Protein AF-A0A061D3Q1-F1 (afdb_monomer)

Structure (mmCIF, N/CA/C/O backbone):
data_AF-A0A061D3Q1-F1
#
_entry.id   AF-A0A061D3Q1-F1
#
loop_
_atom_site.group_PDB
_atom_site.id
_atom_site.type_symbol
_atom_site.label_atom_id
_atom_site.label_alt_id
_atom_site.label_comp_id
_atom_site.label_asym_id
_atom_site.label_entity_id
_atom_site.label_seq_id
_atom_site.pdbx_PDB_ins_code
_atom_site.Cartn_x
_atom_site.Cartn_y
_atom_site.Cartn_z
_atom_site.occupancy
_atom_site.B_iso_or_equiv
_atom_site.auth_seq_i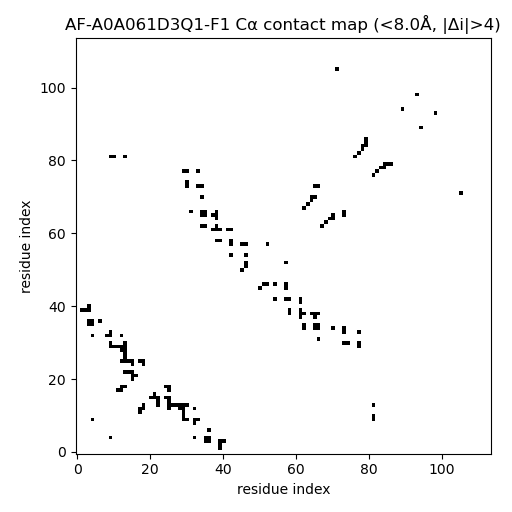d
_atom_site.auth_comp_id
_atom_site.auth_asym_id
_atom_site.auth_atom_id
_atom_site.pdbx_PDB_model_num
ATOM 1 N N . MET A 1 1 ? -4.019 8.307 -11.891 1.00 39.53 1 MET A N 1
ATOM 2 C CA . MET A 1 1 ? -3.068 9.288 -11.323 1.00 39.53 1 MET A CA 1
ATOM 3 C C . MET A 1 1 ? -2.369 8.635 -10.138 1.00 39.53 1 MET A C 1
ATOM 5 O O . MET A 1 1 ? -3.062 8.085 -9.292 1.00 39.53 1 MET A O 1
ATOM 9 N N . LEU A 1 2 ? -1.032 8.640 -10.104 1.00 57.06 2 LEU A N 1
ATOM 10 C CA . LEU A 1 2 ? -0.221 8.123 -8.993 1.00 57.06 2 LEU A CA 1
ATOM 11 C C . LEU A 1 2 ? -0.038 9.210 -7.931 1.00 57.06 2 LEU A C 1
ATOM 13 O O . LEU A 1 2 ? 1.032 9.796 -7.803 1.00 57.06 2 LEU A O 1
ATOM 17 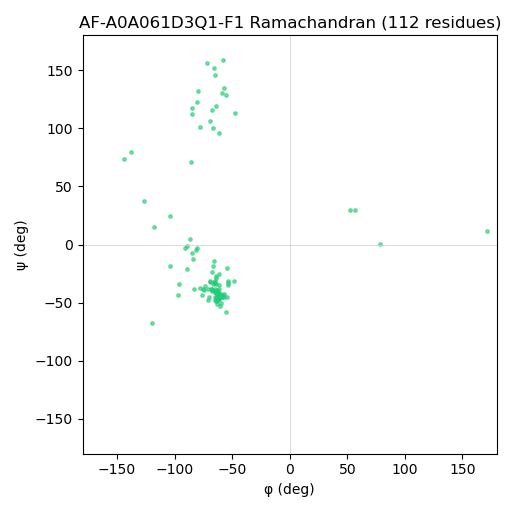N N . GLY A 1 3 ? -1.110 9.535 -7.213 1.00 59.69 3 GLY A N 1
ATOM 18 C CA . GLY A 1 3 ? -0.985 10.344 -6.006 1.00 59.69 3 GLY A CA 1
ATOM 19 C C . GLY A 1 3 ? -0.495 9.443 -4.883 1.00 59.69 3 GLY A C 1
ATOM 20 O O . GLY A 1 3 ? -1.290 8.674 -4.353 1.00 59.69 3 GLY A O 1
ATOM 21 N N . ALA A 1 4 ? 0.797 9.496 -4.546 1.00 73.19 4 ALA A N 1
ATOM 22 C CA . ALA A 1 4 ? 1.215 9.034 -3.226 1.00 73.19 4 ALA A CA 1
ATOM 23 C C . ALA A 1 4 ? 0.456 9.887 -2.207 1.00 73.19 4 ALA A C 1
ATOM 25 O O . ALA A 1 4 ? 0.412 11.115 -2.354 1.00 73.19 4 ALA A O 1
ATOM 26 N N . ASN A 1 5 ? -0.176 9.264 -1.216 1.00 82.06 5 ASN A N 1
ATOM 27 C CA . ASN A 1 5 ? -0.795 10.062 -0.175 1.00 82.06 5 ASN A CA 1
ATOM 28 C C . ASN A 1 5 ? 0.316 10.781 0.602 1.00 82.06 5 ASN A C 1
ATOM 30 O O . ASN A 1 5 ? 1.452 10.304 0.686 1.00 82.06 5 ASN A O 1
ATOM 34 N N . HIS A 1 6 ? 0.008 11.944 1.179 1.00 87.94 6 HIS A N 1
ATOM 35 C CA . HIS A 1 6 ? 0.923 12.527 2.155 1.00 87.94 6 HIS A CA 1
ATOM 36 C C . HIS A 1 6 ? 1.122 11.499 3.282 1.00 87.94 6 HIS A C 1
ATOM 38 O O . HIS A 1 6 ? 0.113 10.963 3.741 1.00 87.94 6 HIS A O 1
ATOM 44 N N . PRO A 1 7 ? 2.348 11.219 3.767 1.00 82.12 7 PRO A N 1
ATOM 45 C CA . PRO A 1 7 ? 2.568 10.128 4.718 1.00 82.12 7 PRO A CA 1
ATOM 46 C C . PRO A 1 7 ? 1.680 10.205 5.964 1.00 82.12 7 PRO A C 1
ATOM 48 O O . PRO A 1 7 ? 1.266 9.178 6.486 1.00 82.12 7 PRO A O 1
ATOM 51 N N . SER A 1 8 ? 1.314 11.412 6.418 1.00 89.88 8 SER A N 1
ATOM 52 C CA . SER A 1 8 ? 0.406 11.576 7.564 1.00 89.88 8 SER A CA 1
ATOM 53 C C . SER A 1 8 ? -1.032 11.094 7.308 1.00 89.88 8 SER A C 1
ATOM 55 O O . SER A 1 8 ? -1.781 10.856 8.257 1.00 89.88 8 SER A O 1
ATOM 57 N N . TYR A 1 9 ? -1.435 10.942 6.044 1.00 94.88 9 TYR A N 1
ATOM 58 C CA . TYR A 1 9 ? -2.799 10.594 5.659 1.00 94.88 9 TYR A CA 1
ATOM 59 C C . TYR A 1 9 ? -3.204 9.202 6.146 1.00 94.88 9 TYR A C 1
ATOM 61 O O . TYR A 1 9 ? -4.377 8.986 6.436 1.00 94.88 9 TYR A O 1
ATOM 69 N N . ILE A 1 10 ? -2.251 8.282 6.330 1.00 93.94 10 ILE A N 1
ATOM 70 C CA . ILE A 1 10 ? -2.551 6.970 6.906 1.00 93.94 10 ILE A CA 1
ATOM 71 C C . ILE A 1 10 ? -3.096 7.078 8.335 1.00 93.94 10 ILE A C 1
ATOM 73 O O . ILE A 1 10 ? -4.070 6.404 8.656 1.00 93.94 10 ILE A O 1
ATOM 77 N N . TRP A 1 11 ? -2.538 7.959 9.174 1.00 94.12 11 TRP A N 1
ATOM 78 C CA . TRP A 1 11 ? -3.037 8.188 10.534 1.00 94.12 11 TRP A CA 1
ATOM 79 C C . TRP A 1 11 ? -4.373 8.921 10.521 1.00 94.12 11 TRP A C 1
ATOM 81 O O . TRP A 1 11 ? -5.257 8.565 11.291 1.00 94.12 11 TRP A O 1
ATOM 91 N N . TYR A 1 12 ? -4.544 9.886 9.613 1.00 95.62 12 TYR A N 1
ATOM 92 C CA . TYR A 1 12 ? -5.822 10.573 9.432 1.00 95.62 12 TYR A CA 1
ATOM 93 C C . TYR A 1 12 ? -6.937 9.588 9.046 1.00 95.62 12 TYR A C 1
ATOM 95 O O . TYR A 1 12 ? -7.980 9.543 9.695 1.00 95.62 12 TYR A O 1
ATOM 103 N N . ALA A 1 13 ? -6.706 8.750 8.034 1.00 95.75 13 ALA A N 1
ATOM 104 C CA . ALA A 1 13 ? -7.661 7.734 7.604 1.00 95.75 13 ALA A CA 1
ATOM 105 C C . ALA A 1 13 ? -7.900 6.666 8.685 1.00 95.75 13 ALA A C 1
ATOM 107 O O . ALA A 1 13 ? -9.004 6.134 8.785 1.00 95.75 13 ALA A O 1
ATOM 108 N N . ALA A 1 14 ? -6.886 6.375 9.506 1.00 95.81 14 ALA A N 1
ATOM 109 C CA . ALA A 1 14 ? -6.943 5.404 10.595 1.00 95.81 14 ALA A CA 1
ATOM 110 C C . ALA A 1 14 ? -7.466 5.956 11.930 1.00 95.81 14 ALA A C 1
ATOM 112 O O . ALA A 1 14 ? -7.485 5.224 12.926 1.00 95.81 14 ALA A O 1
ATOM 113 N N . ASP A 1 15 ? -7.906 7.207 11.990 1.00 95.94 15 ASP A N 1
ATOM 114 C CA . ASP A 1 15 ? -8.490 7.774 13.201 1.00 95.94 15 ASP A CA 1
ATOM 115 C C . ASP A 1 15 ? -9.969 7.349 13.334 1.00 95.94 15 ASP A C 1
ATOM 117 O O . ASP A 1 15 ? -10.767 7.635 12.432 1.00 95.94 15 ASP A O 1
ATOM 121 N N . PRO A 1 16 ? -10.386 6.685 14.431 1.00 94.44 16 PRO A N 1
ATOM 122 C CA . PRO A 1 16 ? -11.797 6.396 14.688 1.00 94.44 16 PRO A CA 1
ATOM 123 C C . PRO A 1 16 ? -12.695 7.638 14.634 1.00 94.44 16 PRO A C 1
ATOM 125 O O . PRO A 1 16 ? -13.828 7.534 14.165 1.00 94.44 16 PRO A O 1
ATOM 128 N N . ALA A 1 17 ? -12.209 8.821 15.028 1.00 97.12 17 ALA A N 1
ATOM 129 C CA . ALA A 1 17 ? -12.974 10.068 14.955 1.00 97.12 17 ALA A CA 1
ATOM 130 C C . ALA A 1 17 ? -13.369 10.425 13.510 1.00 97.12 17 ALA A C 1
ATOM 132 O O . ALA A 1 17 ? -14.489 10.872 13.264 1.00 97.12 17 ALA A O 1
ATOM 133 N N . ASN A 1 18 ? -12.506 10.114 12.538 1.00 96.31 18 ASN A N 1
ATOM 134 C CA . ASN A 1 18 ? -12.783 10.288 11.108 1.00 96.31 18 ASN A CA 1
ATOM 135 C C . ASN A 1 18 ? -13.644 9.155 10.518 1.00 96.31 18 ASN A C 1
ATOM 137 O O . ASN A 1 18 ? -14.034 9.204 9.354 1.00 96.31 18 ASN A O 1
ATOM 141 N N . ASN A 1 19 ? -13.973 8.141 11.323 1.00 93.75 19 ASN A N 1
ATOM 142 C CA . ASN A 1 19 ? -14.701 6.937 10.925 1.00 93.75 19 ASN A CA 1
ATOM 143 C C . ASN A 1 19 ? -15.929 6.678 11.817 1.00 93.75 19 ASN A C 1
ATOM 145 O O . ASN A 1 19 ? -16.253 5.534 12.136 1.00 93.75 19 ASN A O 1
ATOM 149 N N . LYS A 1 20 ? -16.635 7.744 12.226 1.00 95.25 20 LYS A N 1
ATOM 150 C CA . LYS A 1 20 ? -17.858 7.673 13.058 1.00 95.25 20 LYS A CA 1
ATOM 151 C C . LYS A 1 20 ? -17.652 6.940 14.396 1.00 95.25 20 LYS A C 1
ATOM 153 O O . LYS A 1 20 ? -18.566 6.294 14.897 1.00 95.25 20 LYS A O 1
ATOM 158 N N . GLY A 1 21 ? -16.441 6.994 14.947 1.00 92.62 21 GLY A N 1
ATOM 159 C CA . GLY A 1 21 ? -16.043 6.286 16.165 1.00 92.62 21 GLY A CA 1
ATOM 160 C C . GLY A 1 21 ? -15.743 4.794 15.978 1.00 92.62 21 GLY A C 1
ATOM 161 O O . GLY A 1 21 ? -15.398 4.128 16.948 1.00 92.62 21 GLY A O 1
ATOM 162 N N . SER A 1 22 ? -15.851 4.243 14.764 1.00 94.12 22 SER A N 1
ATOM 163 C CA . SER A 1 22 ? -15.608 2.819 14.516 1.00 94.12 22 SER A CA 1
ATOM 164 C C . SER A 1 22 ? -14.124 2.537 14.289 1.00 94.12 22 SER A C 1
ATOM 166 O O . SER A 1 22 ? -13.554 2.901 13.257 1.00 94.12 22 SER A O 1
ATOM 168 N N . GLU A 1 23 ? -13.501 1.817 15.223 1.00 92.38 23 GLU A N 1
ATOM 169 C CA . GLU A 1 23 ? -12.113 1.373 15.072 1.00 92.38 23 GLU A CA 1
ATOM 170 C C . GLU A 1 23 ? -11.948 0.389 13.906 1.00 92.38 23 GLU A C 1
ATOM 172 O O . GLU A 1 23 ? -10.979 0.481 13.155 1.00 92.38 23 GLU A O 1
ATOM 177 N N . ALA A 1 24 ? -12.914 -0.509 13.694 1.00 92.69 24 ALA A N 1
ATOM 178 C CA . ALA A 1 24 ? -12.888 -1.452 12.578 1.00 92.69 24 ALA A CA 1
ATOM 179 C C . ALA A 1 24 ? -12.899 -0.732 11.218 1.00 92.69 24 ALA A C 1
ATOM 181 O O . ALA A 1 24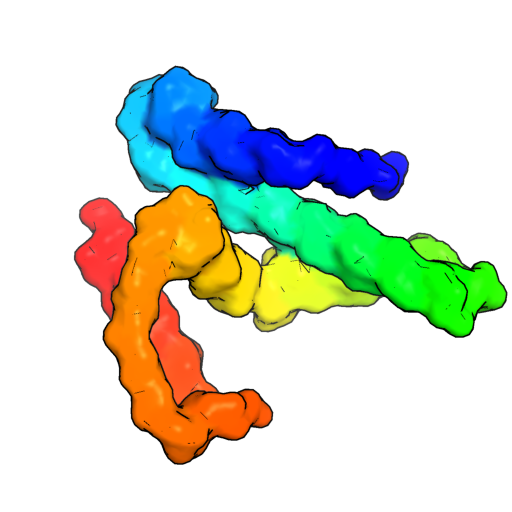 ? -12.089 -1.050 10.343 1.00 92.69 24 ALA A O 1
ATOM 182 N N . ALA A 1 25 ? -13.757 0.282 11.053 1.00 88.69 25 ALA A N 1
ATOM 183 C CA . A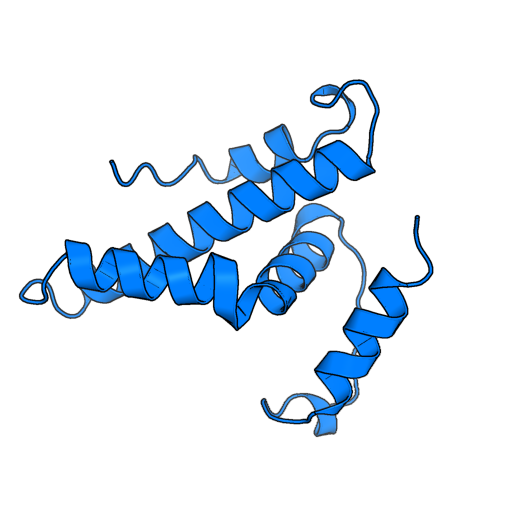LA A 1 25 ? -13.784 1.094 9.837 1.00 88.69 25 ALA A CA 1
ATOM 184 C C . ALA A 1 25 ? -12.483 1.893 9.661 1.00 88.69 25 ALA A C 1
ATOM 186 O O . ALA A 1 25 ? -11.924 1.922 8.565 1.00 88.69 25 ALA A O 1
ATOM 187 N N . ALA A 1 26 ? -11.949 2.452 10.750 1.00 92.50 26 ALA A N 1
ATOM 188 C CA . ALA A 1 26 ? -10.678 3.167 10.737 1.00 92.50 26 ALA A CA 1
ATOM 189 C C . ALA A 1 26 ? -9.495 2.256 10.367 1.00 92.50 26 ALA A C 1
ATOM 191 O O . ALA A 1 26 ? -8.640 2.629 9.567 1.00 92.50 26 ALA A O 1
ATOM 192 N N . 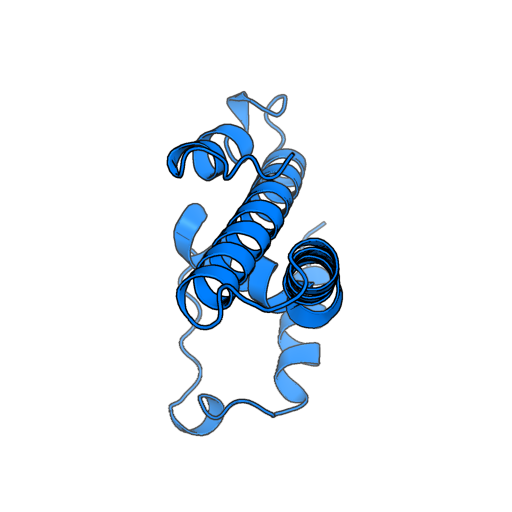ASN A 1 27 ? -9.461 1.027 10.885 1.00 93.19 27 ASN A N 1
ATOM 193 C CA . ASN A 1 27 ? -8.467 0.023 10.509 1.00 93.19 27 ASN A CA 1
ATOM 194 C C . ASN A 1 27 ? -8.566 -0.316 9.018 1.00 93.19 27 ASN A C 1
ATOM 196 O O . ASN A 1 27 ? -7.554 -0.313 8.322 1.00 93.19 27 ASN A O 1
ATOM 200 N N . ALA A 1 28 ? -9.775 -0.552 8.502 1.00 94.94 28 ALA A N 1
ATOM 201 C CA . ALA A 1 28 ? -9.976 -0.842 7.085 1.00 94.94 28 ALA A CA 1
ATOM 202 C C . ALA A 1 28 ? -9.517 0.319 6.181 1.00 94.94 28 ALA A C 1
ATOM 204 O O . ALA A 1 28 ? -8.845 0.088 5.172 1.00 94.94 28 ALA A O 1
ATOM 205 N N . ALA A 1 29 ? -9.830 1.562 6.558 1.00 95.81 29 ALA A N 1
ATOM 206 C CA . ALA A 1 29 ? -9.401 2.759 5.840 1.00 95.81 29 ALA A CA 1
ATOM 207 C C . ALA A 1 29 ? -7.873 2.932 5.874 1.00 95.81 29 ALA A C 1
ATOM 209 O O . ALA A 1 29 ? -7.248 3.110 4.827 1.00 95.81 29 ALA A O 1
ATOM 210 N N . GLY A 1 30 ? -7.257 2.798 7.049 1.00 94.94 30 GLY A N 1
ATOM 211 C CA . GLY A 1 30 ? -5.810 2.893 7.222 1.00 94.94 30 GLY A CA 1
ATOM 212 C C . GLY A 1 30 ? -5.029 1.811 6.467 1.00 94.94 30 GLY A C 1
ATOM 213 O O . GLY A 1 30 ? -4.051 2.121 5.791 1.00 94.94 30 GLY A O 1
ATOM 214 N N . ILE A 1 31 ? -5.488 0.554 6.500 1.00 94.81 31 ILE A N 1
ATOM 215 C CA . ILE A 1 31 ? -4.884 -0.556 5.738 1.00 94.81 31 ILE A CA 1
ATOM 216 C C . ILE A 1 31 ? -4.974 -0.291 4.230 1.00 94.81 31 ILE A C 1
ATOM 218 O O . ILE A 1 31 ? -4.016 -0.542 3.497 1.00 94.81 31 ILE A O 1
ATOM 222 N N . LYS A 1 32 ? -6.106 0.244 3.753 1.00 95.00 32 LYS A N 1
ATOM 223 C CA . LYS A 1 32 ? -6.273 0.611 2.342 1.00 95.00 32 LYS A CA 1
ATOM 224 C C . LYS A 1 32 ? -5.276 1.694 1.926 1.00 95.00 32 LYS A C 1
ATOM 226 O O . LYS A 1 32 ? -4.623 1.532 0.896 1.00 95.00 32 LYS A O 1
ATOM 231 N N . VAL A 1 33 ? -5.136 2.756 2.722 1.00 95.25 33 VAL A N 1
ATOM 232 C CA . VAL A 1 33 ? -4.159 3.830 2.468 1.00 95.25 33 VAL A CA 1
ATOM 233 C C . VAL A 1 33 ? -2.733 3.281 2.485 1.00 95.25 33 VAL A C 1
ATOM 235 O O . VAL A 1 33 ? -1.976 3.544 1.557 1.00 95.25 33 VAL A O 1
ATOM 238 N N . MET A 1 34 ? -2.392 2.416 3.445 1.00 94.81 34 MET A N 1
ATOM 239 C CA . MET A 1 34 ? -1.081 1.764 3.467 1.00 94.81 34 MET A CA 1
ATOM 240 C C . MET A 1 34 ? -0.791 0.986 2.181 1.00 94.81 34 MET A C 1
ATOM 242 O O . MET A 1 34 ? 0.300 1.089 1.627 1.00 94.81 34 MET A O 1
ATOM 246 N N . GLY A 1 35 ? -1.760 0.210 1.690 1.00 94.62 35 GLY A N 1
ATOM 247 C CA . GLY A 1 35 ? -1.610 -0.541 0.444 1.00 94.62 35 GLY A CA 1
ATOM 248 C C . GLY A 1 35 ? -1.370 0.370 -0.762 1.00 94.62 35 GLY A C 1
ATOM 249 O O . GLY A 1 35 ? -0.548 0.049 -1.624 1.00 94.62 35 GLY A O 1
ATOM 250 N N . GLN A 1 36 ? -2.042 1.522 -0.812 1.00 95.31 36 GLN A N 1
ATOM 251 C CA . GLN A 1 36 ? -1.821 2.540 -1.842 1.00 95.31 36 GLN A CA 1
ATOM 252 C C . GLN A 1 36 ? -0.408 3.129 -1.753 1.00 95.31 36 GLN A C 1
ATOM 254 O O . GLN A 1 36 ? 0.285 3.187 -2.769 1.00 95.31 36 GLN A O 1
ATOM 259 N N . ASP A 1 37 ? 0.049 3.477 -0.550 1.00 95.06 37 ASP A N 1
ATOM 260 C CA . ASP A 1 37 ? 1.364 4.084 -0.329 1.00 95.06 37 ASP A CA 1
ATOM 261 C C . ASP A 1 37 ? 2.504 3.100 -0.624 1.00 95.06 37 ASP A C 1
ATOM 263 O O . ASP A 1 37 ? 3.479 3.459 -1.283 1.00 95.06 37 ASP A O 1
ATOM 267 N N . LEU A 1 38 ? 2.356 1.828 -0.240 1.00 95.19 38 LEU A N 1
ATOM 268 C CA . LEU A 1 38 ? 3.296 0.761 -0.600 1.00 95.19 38 LEU A CA 1
ATOM 269 C C . LEU A 1 38 ? 3.344 0.530 -2.116 1.00 95.19 38 LEU A C 1
ATOM 271 O O . LEU A 1 38 ? 4.424 0.340 -2.682 1.00 95.19 38 LEU A O 1
ATOM 275 N N . SER A 1 39 ? 2.190 0.592 -2.790 1.00 95.88 39 SER A N 1
ATOM 276 C CA . SER A 1 39 ? 2.119 0.493 -4.254 1.00 95.88 39 SER A CA 1
ATOM 277 C C . SER A 1 39 ? 2.861 1.653 -4.920 1.00 95.88 39 SER A C 1
ATOM 279 O O . SER A 1 39 ? 3.667 1.428 -5.823 1.00 95.88 39 SER A O 1
ATOM 281 N N . ALA A 1 40 ? 2.637 2.883 -4.449 1.00 95.56 40 ALA A N 1
ATOM 282 C CA . ALA A 1 40 ? 3.291 4.078 -4.968 1.00 95.56 40 ALA A CA 1
ATOM 283 C C . ALA A 1 40 ? 4.806 4.059 -4.712 1.00 95.56 40 ALA A C 1
ATOM 285 O O . ALA A 1 40 ? 5.578 4.305 -5.635 1.00 95.56 40 ALA A O 1
ATOM 286 N N . ALA A 1 41 ? 5.244 3.692 -3.505 1.00 94.50 41 ALA A N 1
ATOM 287 C CA . ALA A 1 41 ? 6.661 3.580 -3.162 1.00 94.50 41 ALA A CA 1
ATOM 288 C C . ALA A 1 41 ? 7.372 2.503 -4.000 1.00 94.50 41 ALA A C 1
ATOM 290 O O . ALA A 1 41 ? 8.467 2.727 -4.513 1.00 94.50 41 ALA A O 1
ATOM 291 N N . CYS A 1 42 ? 6.729 1.347 -4.198 1.00 96.19 42 CYS A N 1
ATOM 292 C CA . CYS A 1 42 ? 7.212 0.298 -5.097 1.00 96.19 42 CYS A CA 1
ATOM 293 C C . CYS A 1 42 ? 7.369 0.810 -6.530 1.00 96.19 42 CYS A C 1
ATOM 295 O O . CYS A 1 42 ? 8.394 0.562 -7.168 1.00 96.19 42 CYS A O 1
ATOM 297 N N . TRP A 1 43 ? 6.373 1.540 -7.030 1.00 96.19 43 TRP A N 1
ATOM 298 C CA . TRP A 1 43 ? 6.413 2.103 -8.371 1.00 96.19 43 TRP A CA 1
ATOM 299 C C . TRP A 1 43 ? 7.545 3.124 -8.514 1.00 96.19 43 TRP A C 1
ATOM 301 O O . TRP A 1 43 ? 8.366 3.002 -9.419 1.00 96.19 43 TRP A O 1
ATOM 311 N N . GLN A 1 44 ? 7.647 4.068 -7.572 1.00 94.88 44 GLN A N 1
ATOM 312 C CA . GLN A 1 44 ? 8.698 5.089 -7.539 1.00 94.88 44 GLN A CA 1
ATOM 313 C C . GLN A 1 44 ? 10.093 4.454 -7.510 1.00 94.88 44 GLN A C 1
ATOM 315 O O . GLN A 1 44 ? 10.978 4.879 -8.249 1.00 94.88 44 GLN A O 1
ATOM 320 N N . ALA A 1 45 ? 10.284 3.396 -6.716 1.00 96.38 45 ALA A N 1
ATOM 321 C CA . ALA A 1 45 ? 11.551 2.677 -6.648 1.00 96.38 45 ALA A CA 1
ATOM 322 C C . ALA A 1 45 ? 11.915 1.987 -7.974 1.00 96.38 45 ALA A C 1
ATOM 324 O O . ALA A 1 45 ? 13.079 2.012 -8.372 1.00 96.38 45 ALA A O 1
ATOM 325 N N . ASN A 1 46 ? 10.949 1.379 -8.669 1.00 96.38 46 ASN A N 1
ATOM 326 C CA . ASN A 1 46 ? 11.205 0.724 -9.955 1.00 96.38 46 ASN A CA 1
ATOM 327 C C . ASN A 1 46 ? 11.483 1.741 -11.063 1.00 96.38 46 ASN A C 1
ATOM 329 O O . ASN A 1 46 ? 12.500 1.623 -11.744 1.00 96.38 46 ASN A O 1
ATOM 333 N N . MET A 1 47 ? 10.656 2.780 -11.183 1.00 95.31 47 MET A N 1
ATOM 334 C CA . MET A 1 47 ? 10.859 3.831 -12.183 1.00 95.31 47 MET A CA 1
ATOM 335 C C . MET A 1 47 ? 12.148 4.621 -11.947 1.00 95.31 47 MET A C 1
ATOM 337 O O . MET A 1 47 ? 12.812 5.009 -12.902 1.00 95.31 47 MET A O 1
ATOM 341 N N . GLY A 1 48 ? 12.545 4.820 -10.686 1.00 95.19 48 GLY A N 1
ATOM 342 C CA . GLY A 1 48 ? 13.819 5.455 -10.349 1.00 95.19 48 GLY A CA 1
ATOM 343 C C . GLY A 1 48 ? 15.037 4.592 -10.689 1.00 95.19 48 GLY A C 1
ATOM 344 O O . GLY A 1 48 ? 16.087 5.123 -11.039 1.00 95.19 48 GLY A O 1
ATOM 345 N N . ARG A 1 49 ? 14.915 3.260 -10.608 1.00 96.94 49 ARG A N 1
ATOM 346 C CA . ARG A 1 49 ? 16.002 2.323 -10.940 1.00 96.94 49 ARG A CA 1
ATOM 347 C C . ARG A 1 49 ? 16.111 2.039 -12.433 1.00 96.94 49 ARG A C 1
ATOM 349 O O . ARG A 1 49 ? 17.218 1.870 -12.933 1.00 96.94 49 ARG A O 1
ATOM 356 N N . GLN A 1 50 ? 14.982 1.928 -13.122 1.00 95.88 50 GLN A N 1
ATOM 357 C CA . GLN A 1 50 ? 14.912 1.579 -14.537 1.00 95.88 50 GLN A CA 1
ATOM 358 C C . GLN A 1 50 ? 13.875 2.470 -15.232 1.00 95.88 50 GLN A C 1
ATOM 360 O O . GLN A 1 50 ? 12.762 2.029 -15.485 1.00 95.88 50 GLN A O 1
ATOM 365 N N . PRO A 1 51 ? 14.210 3.720 -15.580 1.00 93.88 51 PRO A N 1
ATOM 366 C CA . PRO A 1 51 ? 13.232 4.669 -16.120 1.00 93.88 51 PRO A CA 1
ATOM 367 C C . PRO A 1 51 ? 12.662 4.280 -17.496 1.00 93.88 51 PRO A C 1
ATOM 369 O O . PRO A 1 51 ? 11.661 4.850 -17.914 1.00 93.88 51 PRO A O 1
ATOM 372 N N . ALA A 1 52 ? 13.282 3.321 -18.195 1.00 96.75 52 ALA A N 1
ATOM 373 C CA . ALA A 1 52 ? 12.844 2.835 -19.504 1.00 96.75 52 ALA A CA 1
ATOM 374 C C . ALA A 1 52 ? 11.767 1.731 -19.446 1.00 96.75 52 ALA A C 1
ATOM 376 O O . ALA A 1 52 ? 11.274 1.321 -20.496 1.00 96.75 52 ALA A O 1
ATOM 377 N N . VAL A 1 53 ? 11.424 1.210 -18.261 1.00 95.75 53 VAL A N 1
ATOM 378 C CA . VAL A 1 53 ? 10.354 0.205 -18.135 1.00 95.75 53 VAL A CA 1
ATOM 379 C C . VAL A 1 53 ? 8.983 0.834 -18.363 1.00 95.75 53 VAL A C 1
ATOM 381 O O . VAL A 1 53 ? 8.792 2.030 -18.144 1.00 95.75 53 VAL A O 1
ATOM 384 N N . ASP A 1 54 ? 8.007 0.017 -18.762 1.00 97.00 54 ASP A N 1
ATOM 385 C CA . ASP A 1 54 ? 6.634 0.485 -18.925 1.00 97.00 54 ASP A CA 1
ATOM 386 C C . ASP A 1 54 ? 6.061 0.941 -17.562 1.00 97.00 54 ASP A C 1
ATOM 388 O O . ASP A 1 54 ? 5.961 0.135 -16.621 1.00 97.00 54 ASP A O 1
ATOM 392 N N . PRO A 1 55 ? 5.674 2.223 -17.421 1.00 95.25 55 PRO A N 1
ATOM 393 C CA . PRO A 1 55 ? 5.214 2.763 -16.150 1.00 95.25 55 PRO A CA 1
ATOM 394 C C . PRO A 1 55 ? 3.859 2.196 -15.723 1.00 95.25 55 PRO A C 1
ATOM 396 O O . PRO A 1 55 ? 3.616 2.055 -14.522 1.00 95.25 55 PRO A O 1
ATOM 399 N N . GLN A 1 56 ? 2.980 1.857 -16.666 1.00 95.62 56 GLN A N 1
ATOM 400 C CA . GLN A 1 56 ? 1.658 1.319 -16.364 1.00 95.62 56 GLN A CA 1
ATOM 401 C C . GLN A 1 56 ? 1.753 -0.144 -15.931 1.00 95.62 56 GLN A C 1
ATOM 403 O O . GLN A 1 56 ? 1.148 -0.529 -14.931 1.00 95.62 56 GLN A O 1
ATOM 408 N N . GLN A 1 57 ? 2.559 -0.947 -16.620 1.00 97.25 57 GLN A N 1
ATOM 409 C CA . GLN A 1 57 ? 2.818 -2.332 -16.241 1.00 97.25 57 GLN A CA 1
ATOM 410 C C . GLN A 1 57 ? 3.511 -2.414 -14.878 1.00 97.25 57 GLN A C 1
ATOM 412 O O . GLN A 1 57 ? 3.161 -3.255 -14.044 1.00 97.25 57 GLN A O 1
ATOM 417 N N . THR A 1 58 ? 4.454 -1.507 -14.615 1.00 96.75 58 THR A N 1
ATOM 418 C CA . THR A 1 58 ? 5.111 -1.393 -13.307 1.00 96.75 58 THR A CA 1
ATOM 419 C C . THR A 1 58 ? 4.104 -1.051 -12.214 1.00 96.75 58 THR A C 1
ATOM 421 O O . THR A 1 58 ? 4.135 -1.646 -11.136 1.00 96.75 58 THR A O 1
ATOM 424 N N . LEU A 1 59 ? 3.172 -0.132 -12.492 1.00 95.88 59 LEU A N 1
ATOM 425 C CA . LEU A 1 59 ? 2.120 0.225 -11.544 1.00 95.88 59 LEU A CA 1
ATOM 426 C C . LEU A 1 59 ? 1.222 -0.973 -11.251 1.00 95.88 59 LEU A C 1
ATOM 428 O O . LEU A 1 59 ? 1.049 -1.319 -10.086 1.00 95.88 59 LEU A O 1
ATOM 432 N N . ASN A 1 60 ? 0.720 -1.640 -12.288 1.00 96.38 60 ASN A N 1
ATOM 433 C CA . ASN A 1 60 ? -0.135 -2.816 -12.142 1.00 96.38 60 ASN A CA 1
ATOM 434 C C . ASN A 1 60 ? 0.549 -3.886 -11.280 1.00 96.38 60 ASN A C 1
ATOM 436 O O . ASN A 1 60 ? -0.045 -4.384 -10.327 1.00 96.38 60 ASN A O 1
ATOM 440 N N . THR A 1 61 ? 1.832 -4.147 -11.540 1.00 97.50 61 THR A N 1
ATOM 441 C CA . THR A 1 61 ? 2.640 -5.113 -10.781 1.00 97.50 61 THR A CA 1
ATOM 442 C C . THR A 1 61 ? 2.771 -4.718 -9.306 1.00 97.50 61 THR A C 1
ATOM 444 O O . THR A 1 61 ? 2.583 -5.546 -8.415 1.00 97.50 61 THR A O 1
ATOM 447 N N . CYS A 1 62 ? 3.073 -3.449 -9.017 1.00 96.88 62 CYS A N 1
ATOM 448 C CA . CYS A 1 62 ? 3.193 -2.958 -7.643 1.00 96.88 62 CYS A CA 1
ATOM 449 C C . CYS A 1 62 ? 1.847 -2.950 -6.901 1.00 96.88 62 CYS A C 1
ATOM 451 O O . CYS A 1 62 ? 1.799 -3.299 -5.720 1.00 96.88 62 CYS A O 1
ATOM 453 N N . THR A 1 63 ? 0.757 -2.592 -7.580 1.00 96.25 63 THR A N 1
ATOM 454 C CA . THR A 1 63 ? -0.600 -2.647 -7.028 1.00 96.25 63 THR A CA 1
ATOM 455 C C . THR A 1 63 ? -1.006 -4.079 -6.707 1.00 96.25 63 THR A C 1
ATOM 457 O O . THR A 1 63 ? -1.447 -4.348 -5.590 1.00 96.25 63 THR A O 1
ATOM 460 N N . GLU A 1 64 ? -0.808 -5.011 -7.637 1.00 97.44 64 GLU A N 1
ATOM 461 C CA . GLU A 1 64 ? -1.124 -6.422 -7.427 1.00 97.44 64 GLU A CA 1
ATOM 462 C C . GLU A 1 64 ? -0.312 -7.010 -6.272 1.00 97.44 64 GLU A C 1
ATOM 464 O O . GLU A 1 64 ? -0.866 -7.659 -5.382 1.00 97.44 64 GLU A O 1
ATOM 469 N N . LYS A 1 65 ? 0.982 -6.686 -6.202 1.00 96.19 65 LYS A N 1
ATOM 470 C CA . LYS A 1 65 ? 1.828 -7.085 -5.081 1.00 96.19 65 LYS A CA 1
ATOM 471 C C . LYS A 1 65 ? 1.252 -6.637 -3.737 1.00 96.19 65 LYS A C 1
ATOM 473 O O . LYS A 1 65 ? 1.014 -7.480 -2.881 1.00 96.19 65 LYS A O 1
ATOM 478 N N . TRP A 1 66 ? 1.026 -5.342 -3.531 1.00 95.50 66 TRP A N 1
ATOM 479 C CA . TRP A 1 66 ? 0.766 -4.805 -2.186 1.00 95.50 66 TRP A CA 1
ATOM 480 C C . TRP A 1 66 ? -0.705 -4.800 -1.766 1.00 95.50 66 TRP A C 1
ATOM 482 O O . TRP A 1 66 ? -1.002 -4.760 -0.569 1.00 95.50 66 TRP A O 1
ATOM 492 N N . GLN A 1 67 ? -1.629 -4.854 -2.725 1.00 93.88 67 GLN A N 1
ATOM 493 C CA . GLN A 1 67 ? -3.068 -4.810 -2.452 1.00 93.88 67 GLN A CA 1
ATOM 494 C C . GLN A 1 67 ? -3.738 -6.184 -2.582 1.00 93.88 67 GLN A C 1
ATOM 496 O O . GLN A 1 67 ? -4.820 -6.379 -2.023 1.00 93.88 67 GLN A O 1
ATOM 501 N N . VAL A 1 68 ? -3.092 -7.145 -3.257 1.00 93.44 68 VAL A N 1
ATOM 502 C CA . VAL A 1 68 ? -3.627 -8.497 -3.474 1.00 93.44 68 VAL A CA 1
ATOM 503 C C . VAL A 1 68 ? -2.706 -9.555 -2.865 1.00 93.44 68 VAL A C 1
ATOM 505 O O . VAL A 1 68 ? -3.069 -10.175 -1.865 1.00 93.44 68 VAL A O 1
ATOM 508 N N . THR A 1 69 ? -1.503 -9.736 -3.413 1.00 93.88 69 THR A N 1
ATOM 509 C CA . THR A 1 69 ? -0.626 -10.878 -3.094 1.00 93.88 69 THR A CA 1
ATOM 510 C C . THR A 1 69 ? -0.038 -10.811 -1.683 1.00 93.88 69 THR A C 1
ATOM 512 O O . THR A 1 69 ? -0.059 -11.795 -0.945 1.00 93.88 69 THR A O 1
ATOM 515 N N . GLU A 1 70 ? 0.454 -9.644 -1.271 1.00 92.50 70 GLU A N 1
ATOM 516 C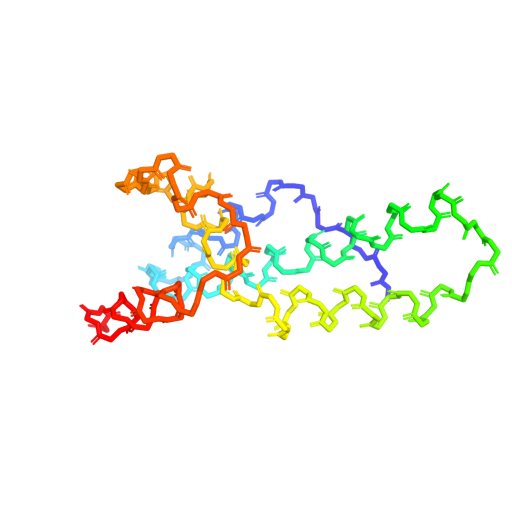 CA . GLU A 1 70 ? 1.086 -9.392 0.030 1.00 92.50 70 GLU A CA 1
ATOM 517 C C . GLU A 1 70 ? 0.153 -8.634 0.988 1.00 92.50 70 GLU A C 1
ATOM 519 O O . GLU A 1 70 ? 0.599 -7.996 1.940 1.00 92.50 70 GLU A O 1
ATOM 524 N N . LYS A 1 71 ? -1.169 -8.737 0.791 1.00 88.62 71 LYS A N 1
ATOM 525 C CA . LYS A 1 71 ? -2.168 -8.043 1.620 1.00 88.62 71 LYS A CA 1
ATOM 526 C C . LYS A 1 71 ? -2.005 -8.315 3.124 1.00 88.62 71 LYS A C 1
ATOM 528 O O . LYS A 1 71 ? -2.212 -7.410 3.927 1.00 88.62 71 LYS A O 1
ATOM 533 N N . LEU A 1 72 ? -1.594 -9.527 3.518 1.00 90.62 72 LEU A N 1
ATOM 534 C CA . LEU A 1 72 ? -1.318 -9.848 4.927 1.00 90.62 72 LEU A CA 1
ATOM 535 C C . LEU A 1 72 ? -0.145 -9.037 5.490 1.00 90.62 72 LEU A C 1
ATOM 537 O O . LEU A 1 72 ? -0.223 -8.556 6.616 1.00 90.62 72 LEU A O 1
ATOM 541 N N . GLN A 1 73 ? 0.910 -8.838 4.701 1.00 92.44 73 GLN A N 1
ATOM 542 C CA . GLN A 1 73 ? 2.049 -8.020 5.105 1.00 92.44 73 GLN A CA 1
ATOM 543 C C . GLN A 1 73 ? 1.658 -6.543 5.221 1.00 92.44 73 GLN A C 1
ATOM 545 O O . GLN A 1 73 ? 2.082 -5.880 6.163 1.00 92.44 73 GLN A O 1
ATOM 550 N N . THR A 1 74 ? 0.800 -6.038 4.329 1.00 91.69 74 THR A N 1
ATOM 551 C CA . THR A 1 74 ? 0.214 -4.694 4.460 1.00 91.69 74 THR A CA 1
ATOM 552 C C . THR A 1 74 ? -0.558 -4.551 5.778 1.00 91.69 74 THR A C 1
ATOM 554 O O . THR A 1 74 ? -0.385 -3.564 6.490 1.00 91.69 74 THR A O 1
ATOM 557 N N . CYS A 1 75 ? -1.350 -5.556 6.168 1.00 90.81 75 CYS A N 1
ATOM 558 C CA . CYS A 1 75 ? -2.028 -5.558 7.469 1.00 90.81 75 CYS A CA 1
ATOM 559 C C . CYS A 1 75 ? -1.040 -5.562 8.650 1.00 90.81 75 CYS A C 1
ATOM 561 O O . CYS A 1 75 ? -1.202 -4.780 9.586 1.00 90.81 75 CYS A O 1
ATOM 563 N N . GLU A 1 76 ? -0.012 -6.417 8.622 1.00 91.12 76 GLU A N 1
ATOM 564 C CA . GLU A 1 76 ? 1.013 -6.479 9.677 1.00 91.12 76 GLU A CA 1
ATOM 565 C C . GLU A 1 76 ? 1.744 -5.140 9.841 1.00 91.12 76 GLU A C 1
ATOM 567 O O . GLU A 1 76 ? 1.915 -4.648 10.961 1.00 91.12 76 GLU A O 1
ATOM 572 N N . LEU A 1 77 ? 2.144 -4.521 8.728 1.00 92.50 77 LEU A N 1
ATOM 573 C CA . LEU A 1 77 ? 2.785 -3.209 8.726 1.00 92.50 77 LEU A CA 1
ATOM 574 C C . LEU A 1 77 ? 1.863 -2.151 9.338 1.00 92.50 77 LEU A C 1
ATOM 576 O O . LEU A 1 77 ? 2.317 -1.364 10.170 1.00 92.50 77 LEU A O 1
ATOM 580 N N . PHE A 1 78 ? 0.570 -2.167 9.014 1.00 93.62 78 PHE A N 1
ATOM 581 C CA . PHE A 1 78 ? -0.396 -1.222 9.570 1.00 93.62 78 PHE A CA 1
ATOM 582 C C . PHE A 1 78 ? -0.486 -1.340 11.089 1.00 93.62 78 PHE A C 1
ATOM 584 O O . PHE A 1 78 ? -0.291 -0.364 11.814 1.00 93.62 78 PHE A O 1
ATOM 591 N N . PHE A 1 79 ? -0.712 -2.546 11.594 1.00 92.69 79 PHE A N 1
ATOM 592 C CA . PHE A 1 79 ? -0.890 -2.751 13.024 1.00 92.69 79 PHE A CA 1
ATOM 593 C C . PHE A 1 79 ? 0.379 -2.473 13.836 1.00 92.69 79 PHE A C 1
ATOM 595 O O . PHE A 1 79 ? 0.301 -1.954 14.950 1.00 92.69 79 PHE A O 1
ATOM 602 N N . THR A 1 80 ? 1.554 -2.759 13.282 1.00 90.44 80 THR A N 1
ATOM 603 C CA . THR A 1 80 ? 2.822 -2.513 13.982 1.00 90.44 80 THR A CA 1
ATOM 604 C C . THR A 1 80 ? 3.264 -1.059 13.968 1.00 90.44 80 THR A C 1
ATOM 606 O O . THR A 1 80 ? 3.793 -0.593 14.974 1.00 90.44 80 THR A O 1
ATOM 609 N N . SER A 1 81 ? 3.048 -0.338 12.867 1.00 90.12 81 SER A N 1
ATOM 610 C CA . SER A 1 81 ? 3.530 1.043 12.710 1.00 90.12 81 SER A CA 1
ATOM 611 C C . SER A 1 81 ? 2.491 2.112 13.054 1.00 90.12 81 SER A C 1
ATOM 613 O O . SER A 1 81 ? 2.852 3.159 13.583 1.00 90.12 81 SER A O 1
ATOM 615 N N . VAL A 1 82 ? 1.206 1.860 12.786 1.00 92.12 82 VAL A N 1
ATOM 616 C CA . VAL A 1 82 ? 0.123 2.833 13.015 1.00 92.12 82 VAL A CA 1
ATOM 617 C C . VAL A 1 82 ? -0.569 2.577 14.349 1.00 92.12 82 VAL A C 1
ATOM 619 O O . VAL A 1 82 ? -0.825 3.514 15.099 1.00 92.12 82 VAL A O 1
ATOM 622 N N . ARG A 1 83 ? -0.847 1.308 14.678 1.00 89.62 83 ARG A N 1
ATOM 623 C CA . ARG A 1 83 ? -1.481 0.927 15.956 1.00 89.62 83 ARG A CA 1
ATOM 624 C C . ARG A 1 83 ? -0.490 0.624 17.076 1.00 89.62 83 ARG A C 1
ATOM 626 O O . ARG A 1 83 ? -0.913 0.375 18.199 1.00 89.62 83 ARG A O 1
ATOM 633 N N . ASN A 1 84 ? 0.813 0.661 16.792 1.00 86.12 84 ASN A N 1
ATOM 634 C CA . ASN A 1 84 ? 1.876 0.343 17.749 1.00 86.12 84 ASN A CA 1
ATOM 635 C C . ASN A 1 84 ? 1.690 -1.022 18.440 1.00 86.12 84 ASN A C 1
ATOM 637 O O . ASN A 1 84 ? 2.129 -1.217 19.579 1.00 86.12 84 ASN A O 1
ATOM 641 N N . LEU A 1 85 ? 1.056 -1.989 17.764 1.00 81.06 85 LEU A N 1
ATOM 642 C CA . LEU A 1 85 ? 0.943 -3.341 18.291 1.00 81.06 85 LEU A CA 1
ATOM 643 C C . LEU A 1 85 ? 2.333 -3.968 18.319 1.00 81.06 85 LEU A C 1
ATOM 645 O O . LEU A 1 85 ? 2.969 -4.197 17.288 1.00 81.06 85 LEU A O 1
ATOM 649 N N . LYS A 1 86 ? 2.814 -4.271 19.525 1.00 71.88 86 LYS A N 1
ATOM 650 C CA . LYS A 1 86 ? 4.035 -5.052 19.688 1.00 71.88 86 LYS A CA 1
ATOM 651 C C . LYS A 1 86 ? 3.737 -6.474 19.236 1.00 71.88 86 LYS A C 1
ATOM 653 O O . LYS A 1 86 ? 3.090 -7.231 19.958 1.00 71.88 86 LYS A O 1
ATOM 658 N N . LEU A 1 87 ? 4.249 -6.863 18.069 1.00 56.62 87 LEU A N 1
ATOM 659 C CA . LEU A 1 87 ? 4.325 -8.282 17.734 1.00 56.62 87 LEU A CA 1
ATOM 660 C C . LEU A 1 87 ? 5.105 -8.965 18.857 1.00 56.62 87 LEU A C 1
ATOM 662 O O . LEU A 1 87 ? 6.208 -8.530 19.206 1.00 56.62 87 LEU A O 1
ATOM 666 N N . LYS A 1 88 ? 4.556 -10.041 19.425 1.00 48.22 88 LYS A N 1
ATOM 667 C CA . LYS A 1 88 ? 5.339 -10.950 20.262 1.00 48.22 88 LYS A CA 1
ATOM 668 C C . LYS A 1 88 ? 6.429 -11.502 19.344 1.00 48.22 88 LYS A C 1
ATOM 670 O O . LYS A 1 88 ? 6.155 -12.362 18.516 1.00 48.22 88 LYS A O 1
ATOM 675 N N . ARG A 1 89 ? 7.618 -10.891 19.391 1.00 40.78 89 ARG A N 1
ATOM 676 C CA . ARG A 1 89 ? 8.701 -11.089 18.420 1.00 40.78 89 ARG A CA 1
ATOM 677 C C . ARG A 1 89 ? 8.909 -12.589 18.192 1.00 40.78 89 ARG A C 1
ATOM 679 O O . ARG A 1 89 ? 9.363 -13.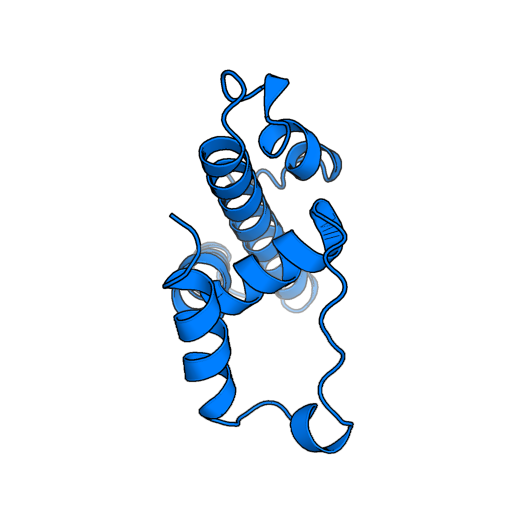251 19.129 1.00 40.78 89 ARG A O 1
ATOM 686 N N . PRO A 1 90 ? 8.626 -13.134 16.997 1.00 43.88 90 PRO A N 1
ATOM 687 C CA . PRO A 1 90 ? 8.917 -14.532 16.746 1.00 43.88 90 PRO A CA 1
ATOM 688 C C . PRO A 1 90 ? 10.445 -14.739 16.795 1.00 43.88 90 PRO A C 1
ATOM 690 O O . PRO A 1 90 ? 11.217 -13.813 16.483 1.00 43.88 90 PRO A O 1
ATOM 693 N N . PRO A 1 91 ? 10.909 -15.908 17.272 1.00 35.38 91 PRO A N 1
ATOM 694 C CA . PRO A 1 91 ? 12.323 -16.171 17.507 1.00 35.38 91 PRO A CA 1
ATOM 695 C C . PRO A 1 91 ? 13.157 -16.000 16.223 1.00 35.38 91 PRO A C 1
ATOM 697 O O . PRO A 1 91 ? 12.623 -16.073 15.117 1.00 35.38 91 PRO A O 1
ATOM 700 N N . PRO A 1 92 ? 14.480 -15.770 16.343 1.00 38.59 92 PRO A N 1
ATOM 701 C CA . PRO A 1 92 ? 15.375 -15.547 15.203 1.00 38.59 92 PRO A CA 1
ATOM 702 C C . PRO A 1 92 ? 15.260 -16.561 14.059 1.00 38.59 92 PRO A C 1
ATOM 704 O O . PRO A 1 92 ? 15.437 -16.187 12.902 1.00 38.59 92 PRO A O 1
ATOM 707 N N . SER A 1 93 ? 14.917 -17.811 14.368 1.00 43.84 93 SER A N 1
ATOM 708 C CA . SER A 1 93 ? 14.705 -18.896 13.406 1.00 43.84 93 SER A CA 1
ATOM 709 C C . SER A 1 93 ? 13.523 -18.665 12.458 1.00 43.84 93 SER A C 1
ATOM 711 O O . SER A 1 93 ? 13.577 -19.096 11.312 1.00 43.84 93 SER A O 1
ATOM 713 N N . ALA A 1 94 ? 12.498 -17.927 12.890 1.00 41.53 94 ALA A N 1
ATOM 714 C CA . ALA A 1 94 ? 11.292 -17.640 12.111 1.00 41.53 94 ALA A CA 1
ATOM 715 C C . ALA A 1 94 ? 11.409 -16.372 11.239 1.00 41.53 94 ALA A C 1
ATOM 717 O O . ALA A 1 94 ? 10.479 -16.024 10.514 1.00 41.53 94 ALA A O 1
ATOM 718 N N . ARG A 1 95 ? 12.550 -15.663 11.292 1.00 47.16 95 ARG A N 1
ATOM 719 C CA . ARG A 1 95 ? 12.793 -14.431 10.515 1.00 47.16 95 ARG A CA 1
ATOM 720 C C . ARG A 1 95 ? 13.231 -14.676 9.069 1.00 47.16 95 ARG A C 1
ATOM 722 O O . ARG A 1 95 ? 13.348 -13.720 8.307 1.00 47.16 95 ARG A O 1
ATOM 729 N N . ARG A 1 96 ? 13.454 -15.932 8.665 1.00 38.19 96 ARG A N 1
ATOM 730 C CA . ARG A 1 96 ? 13.723 -16.284 7.264 1.00 38.19 96 ARG A CA 1
ATOM 731 C C . ARG A 1 96 ? 12.405 -16.451 6.513 1.00 38.19 96 ARG A C 1
ATOM 733 O O . ARG A 1 96 ? 11.562 -17.276 6.853 1.00 38.19 96 ARG A O 1
ATOM 740 N N . ALA A 1 97 ? 12.219 -15.590 5.522 1.00 46.22 97 ALA A N 1
ATOM 741 C CA . ALA A 1 97 ? 11.004 -15.473 4.748 1.00 46.22 97 ALA A CA 1
ATOM 742 C C . ALA A 1 97 ? 10.743 -16.724 3.897 1.00 46.22 97 ALA A C 1
ATOM 744 O O . ALA A 1 97 ? 11.338 -16.835 2.836 1.00 46.22 97 ALA A O 1
ATOM 745 N N . SER A 1 98 ? 9.858 -17.622 4.361 1.00 43.12 98 SER A N 1
ATOM 746 C CA . SER A 1 98 ? 9.098 -18.587 3.525 1.00 43.12 98 SER A CA 1
ATOM 747 C C . SER A 1 98 ? 8.288 -19.657 4.295 1.00 43.12 98 SER A C 1
ATOM 749 O O . SER A 1 98 ? 7.800 -20.585 3.658 1.00 43.12 98 SER A O 1
ATOM 751 N N . SER A 1 99 ? 8.083 -19.588 5.622 1.00 38.75 99 SER A N 1
ATOM 752 C CA . SER A 1 99 ? 7.326 -20.666 6.303 1.00 38.75 99 SER A CA 1
ATOM 753 C C . SER A 1 99 ? 5.792 -20.535 6.139 1.00 38.75 99 SER A C 1
ATOM 755 O O . SER A 1 99 ? 5.250 -19.451 6.403 1.00 38.75 99 SER A O 1
ATOM 757 N N . PRO A 1 100 ? 5.075 -21.625 5.778 1.00 44.72 100 PRO A N 1
ATOM 758 C CA . PRO A 1 100 ? 3.608 -21.713 5.739 1.00 44.72 100 PRO A CA 1
ATOM 759 C C . PRO A 1 100 ? 2.909 -21.336 7.057 1.00 44.72 100 PRO A C 1
ATOM 761 O O . PRO A 1 100 ? 1.740 -20.952 7.040 1.00 44.72 100 PRO A O 1
ATOM 764 N N . GLU A 1 101 ? 3.619 -21.371 8.189 1.00 46.28 101 GLU A N 1
ATOM 765 C CA . GLU A 1 101 ? 3.088 -21.018 9.515 1.00 46.28 101 GLU A CA 1
ATOM 766 C C . GLU A 1 101 ? 2.612 -19.565 9.639 1.00 46.28 101 GLU A C 1
ATOM 768 O O . GLU A 1 101 ? 1.716 -19.287 10.437 1.00 46.28 101 GLU A O 1
ATOM 773 N N . ARG A 1 102 ? 3.134 -18.630 8.827 1.00 47.78 102 ARG A N 1
ATOM 774 C CA . ARG A 1 102 ? 2.649 -17.235 8.847 1.00 47.78 102 ARG A CA 1
ATOM 775 C C . ARG A 1 102 ? 1.205 -17.103 8.373 1.00 47.78 102 ARG A C 1
ATOM 777 O O . ARG A 1 102 ? 0.480 -16.265 8.898 1.00 47.78 102 ARG A O 1
ATOM 784 N N . LYS A 1 103 ? 0.753 -17.954 7.445 1.00 42.41 103 LYS A N 1
ATOM 785 C CA . LYS A 1 103 ? -0.649 -17.940 7.001 1.00 42.41 103 LYS A CA 1
ATOM 786 C C . LYS A 1 103 ? -1.577 -18.309 8.161 1.00 42.41 103 LYS A C 1
ATOM 788 O O . LYS A 1 103 ? -2.568 -17.627 8.381 1.00 42.41 103 LYS A O 1
ATOM 793 N N . ASN A 1 104 ? -1.201 -19.306 8.962 1.00 41.12 104 ASN A N 1
ATOM 794 C CA . ASN A 1 104 ? -2.022 -19.780 10.078 1.00 41.12 104 ASN A CA 1
ATOM 795 C C . ASN A 1 104 ? -2.034 -18.816 11.271 1.00 41.12 104 ASN A C 1
ATOM 797 O O . ASN A 1 104 ? -3.079 -18.644 11.888 1.00 41.12 104 ASN A O 1
ATOM 801 N N . ALA A 1 105 ? -0.920 -18.143 11.575 1.00 44.34 105 ALA 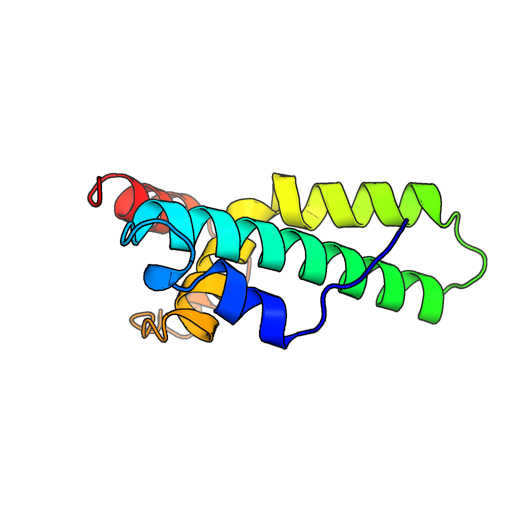A N 1
ATOM 802 C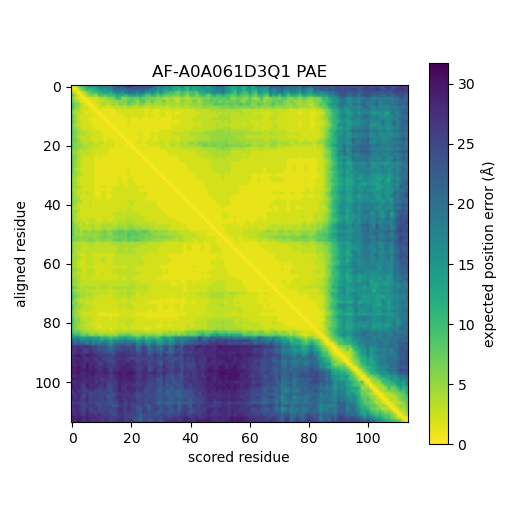 CA . ALA A 1 105 ? -0.874 -17.173 12.672 1.00 44.34 105 ALA A CA 1
ATOM 803 C C . ALA A 1 105 ? -1.713 -15.913 12.383 1.00 44.34 105 ALA A C 1
ATOM 805 O O . ALA A 1 105 ? -2.400 -15.410 13.270 1.00 44.34 105 ALA A O 1
ATOM 806 N N . VAL A 1 106 ? -1.704 -15.432 11.135 1.00 46.41 106 VAL A N 1
ATOM 807 C CA . VAL A 1 106 ? -2.506 -14.267 10.733 1.00 46.41 106 VAL A CA 1
ATOM 808 C C . VAL A 1 106 ? -3.989 -14.630 10.584 1.00 46.41 106 VAL A C 1
ATOM 810 O O . VAL A 1 106 ? -4.847 -13.868 11.024 1.00 46.41 106 VAL A O 1
ATOM 813 N N . VAL A 1 107 ? -4.310 -15.819 10.055 1.00 45.03 107 VAL A N 1
ATOM 814 C CA . VAL A 1 107 ? -5.692 -16.341 10.007 1.00 45.03 107 VAL A CA 1
ATOM 815 C C . VAL A 1 107 ? -6.260 -16.552 11.415 1.00 45.03 107 VAL A C 1
ATOM 817 O O . VAL A 1 107 ? -7.409 -16.198 11.665 1.00 45.03 107 VAL A O 1
ATOM 820 N N . ALA A 1 108 ? -5.459 -17.047 12.363 1.00 39.38 108 ALA A N 1
ATOM 821 C CA . ALA A 1 108 ? -5.886 -17.213 13.751 1.00 39.38 108 ALA A CA 1
ATOM 822 C C . ALA A 1 108 ? -6.180 -15.873 14.450 1.00 39.38 108 ALA A C 1
ATOM 824 O O . ALA A 1 108 ? -7.094 -15.812 15.270 1.00 39.38 108 ALA A O 1
ATOM 825 N N . TRP A 1 109 ? -5.456 -14.800 14.110 1.00 43.84 109 TRP A N 1
ATOM 826 C CA . TRP A 1 109 ? -5.725 -13.459 14.643 1.00 43.84 109 TRP A CA 1
ATOM 827 C C . TRP A 1 109 ? -6.974 -12.824 14.012 1.00 43.84 109 TRP A C 1
ATOM 829 O O . TRP A 1 109 ? -7.788 -12.242 14.721 1.00 43.84 109 TRP A O 1
ATOM 839 N N . ALA A 1 110 ? -7.188 -13.010 12.704 1.00 43.12 110 ALA A N 1
ATOM 840 C CA . ALA A 1 110 ? -8.383 -12.523 12.007 1.00 43.12 110 ALA A CA 1
ATOM 841 C C . ALA A 1 110 ? -9.686 -13.235 12.430 1.00 43.12 110 ALA A C 1
ATOM 843 O O . ALA A 1 110 ? -10.763 -12.665 12.294 1.00 43.12 110 ALA A O 1
ATOM 844 N N . ALA A 1 111 ? -9.604 -14.465 12.950 1.00 37.94 111 ALA A N 1
ATOM 845 C CA . ALA A 1 111 ? -10.768 -15.262 13.347 1.00 37.94 111 ALA A CA 1
ATOM 846 C C . ALA A 1 111 ? -11.307 -14.968 14.764 1.00 37.94 111 ALA A C 1
ATOM 848 O O . ALA A 1 111 ? -12.402 -15.417 15.087 1.00 37.94 111 ALA A O 1
ATOM 849 N N . HIS A 1 112 ? -10.573 -14.231 15.609 1.00 42.31 112 HIS A N 1
ATOM 850 C CA . HIS A 1 112 ? -10.935 -14.009 17.023 1.00 42.31 112 HIS A CA 1
ATOM 851 C C . HIS A 1 112 ? -11.194 -12.537 17.387 1.00 42.31 112 HIS A C 1
ATOM 853 O O . HIS A 1 112 ? -11.225 -12.194 18.566 1.00 42.31 112 HIS A O 1
ATOM 859 N N . GLY A 1 113 ? -11.380 -11.663 16.398 1.00 45.75 113 GLY A N 1
ATOM 860 C CA . GLY A 1 113 ? -11.654 -10.242 16.620 1.00 45.75 113 GLY A CA 1
ATOM 861 C C . GLY A 1 113 ? -12.632 -9.691 15.592 1.00 45.75 113 GLY A C 1
ATOM 862 O O . GLY A 1 113 ? -12.217 -8.969 14.686 1.00 45.75 113 GLY A O 1
ATOM 863 N N . ALA A 1 114 ? -13.902 -10.073 15.741 1.00 39.31 114 ALA A N 1
ATOM 864 C CA . ALA A 1 114 ? -15.065 -9.401 15.166 1.00 39.31 114 ALA A CA 1
ATOM 865 C C . ALA A 1 114 ? -15.822 -8.685 16.289 1.00 39.31 114 ALA A C 1
ATOM 867 O O . ALA A 1 114 ? -15.912 -9.283 17.387 1.00 39.31 114 ALA A O 1
#

pLDDT: mean 79.89, std 22.39, range [35.38, 97.5]

Secondary structure (DSSP, 8-state):
---PPPTTHHHHHT-GGGGTT-HHHHHHHHHHHHHHHHHHHHHHHHHHH-TTS-HHHHHHHHHHIIIIITHHHHHHHHHHHTS--------GGGGSTT-THHHHHHHHHHTS--

Sequence (114 aa):
MLGANHPSYIWYAADPANNKGSEAAANAAGIKVMGQDLSAACWQANMGRQPAVDPQQTLNTCTEKWQVTEKLQTCELFFTSVRNLKLKRPPPSARRASSPERKNAVVAWAAHGA

Organism: Ectopseudomonas oleovorans (NCBI:txid301)

Solvent-accessible surface area (backbone atoms only — not comparable to full-atom values): 6481 Å² total; per-residue (Å²): 133,93,73,62,67,62,81,67,48,37,59,55,46,36,29,25,80,78,35,86,63,32,56,69,56,2,49,55,42,18,36,51,44,47,21,50,38,51,15,41,52,47,28,52,54,47,46,73,74,43,69,87,55,61,67,65,62,43,39,52,52,24,39,45,41,30,62,59,76,38,34,67,56,37,46,51,50,38,40,42,71,75,67,60,47,77,72,81,73,73,57,81,85,71,71,60,93,78,65,75,64,59,58,55,57,52,51,58,56,65,74,76,66,129

Radius of gyration: 15.83 Å; Cα contacts (8 Å, |Δi|>4): 101; chains: 1; bounding box: 34×34×40 Å

Foldseek 3Di:
DLDLDDVCVLLVLLDCVNVVNDNVRSLVRSLVSLLSNQLSVQLCVVCVVPVPDDSVVSSVVSSCVRVPVCSLVSSVCCCCPNVVDDDPDDDPVVPPPDDPVSVVVSVVVVVPDD

Mean predicted aligned error: 10.16 Å